Protein AF-X1K757-F1 (afdb_monomer_lite)

Foldseek 3Di:
DEDECVVPVDVVSVVVCCVVPNDDDDDPDDDPPQAAPPDKDWYKYQQADWDWDPLVVVVVVVVVVVVPPDDDDDSDDTDTGGGIDTHDMDGHNAAEDEDEPVRPDPVVCVVCVVRRHHYDYDYPPPPVVD

Organism: NCBI:txid412755

Structure (mmCIF, N/CA/C/O backbone):
data_AF-X1K757-F1
#
_entry.id   AF-X1K757-F1
#
loop_
_atom_site.group_PDB
_atom_site.id
_atom_site.type_symbol
_atom_site.label_atom_id
_atom_site.label_alt_id
_atom_site.label_comp_id
_atom_site.label_asym_id
_atom_site.label_entity_id
_atom_site.label_seq_id
_atom_site.pdbx_PDB_ins_code
_atom_site.Cartn_x
_atom_site.Cartn_y
_atom_site.Cartn_z
_atom_site.occupancy
_atom_site.B_iso_or_equiv
_atom_site.auth_seq_id
_atom_site.auth_comp_id
_atom_site.auth_asym_id
_atom_site.auth_atom_id
_atom_site.pdbx_PDB_model_num
ATOM 1 N N . MET A 1 1 ? 0.340 5.267 -6.549 1.00 90.25 1 MET A N 1
ATOM 2 C CA . MET A 1 1 ? 1.201 5.234 -5.342 1.00 90.25 1 MET A CA 1
ATOM 3 C C . MET A 1 1 ? 2.624 4.888 -5.763 1.00 90.25 1 MET A C 1
ATOM 5 O O . MET A 1 1 ? 2.787 4.034 -6.622 1.00 90.25 1 MET A O 1
ATOM 9 N N . SER A 1 2 ? 3.639 5.555 -5.209 1.00 92.56 2 SER A N 1
ATOM 10 C CA . SER A 1 2 ? 5.038 5.337 -5.611 1.00 92.56 2 SER A CA 1
ATOM 11 C C . SER A 1 2 ? 5.701 4.185 -4.840 1.00 92.56 2 SER A C 1
ATOM 13 O O . SER A 1 2 ? 5.457 3.985 -3.642 1.00 92.56 2 SER A O 1
ATOM 15 N N . VAL A 1 3 ? 6.546 3.422 -5.526 1.00 94.56 3 VAL A N 1
ATOM 16 C CA . VAL A 1 3 ? 7.476 2.436 -4.972 1.00 94.56 3 VAL A CA 1
ATOM 17 C C . VAL A 1 3 ? 8.886 2.983 -5.156 1.00 94.56 3 VAL A C 1
ATOM 19 O O . VAL A 1 3 ? 9.295 3.295 -6.269 1.00 94.56 3 VAL A O 1
ATOM 22 N N . GLY A 1 4 ? 9.587 3.170 -4.037 1.00 92.00 4 GLY A N 1
ATOM 23 C CA . GLY A 1 4 ? 10.873 3.857 -4.015 1.00 92.00 4 GLY A CA 1
ATOM 24 C C . GLY A 1 4 ? 12.026 2.945 -4.417 1.00 92.00 4 GLY A C 1
ATOM 25 O O . GLY A 1 4 ? 12.182 1.861 -3.853 1.00 92.00 4 GLY A O 1
ATOM 26 N N . GLU A 1 5 ? 12.874 3.446 -5.314 1.00 94.12 5 GLU A N 1
ATOM 27 C CA . GLU A 1 5 ? 14.049 2.727 -5.825 1.00 94.12 5 GLU A CA 1
ATOM 28 C C . GLU A 1 5 ? 15.108 2.429 -4.754 1.00 94.12 5 GLU A C 1
ATOM 30 O O . GLU A 1 5 ? 15.884 1.485 -4.879 1.00 94.12 5 GLU A O 1
ATOM 35 N N . LYS A 1 6 ? 15.112 3.215 -3.666 1.00 94.06 6 LYS A N 1
ATOM 36 C CA . LYS A 1 6 ? 16.002 3.021 -2.514 1.00 94.06 6 LYS A CA 1
ATOM 37 C C . LYS A 1 6 ? 15.832 1.634 -1.885 1.00 94.06 6 LYS A C 1
ATOM 39 O O . LYS A 1 6 ? 16.809 1.064 -1.413 1.00 94.06 6 LYS A O 1
ATOM 44 N N . TYR A 1 7 ? 14.600 1.122 -1.862 1.00 93.38 7 TYR A N 1
ATOM 45 C CA . TYR A 1 7 ? 14.263 -0.160 -1.238 1.00 93.38 7 TYR A CA 1
ATOM 46 C C . TYR A 1 7 ? 14.111 -1.280 -2.270 1.00 93.38 7 TYR A C 1
ATOM 48 O O . TYR A 1 7 ? 14.519 -2.406 -2.009 1.00 93.38 7 TYR A O 1
ATOM 56 N N . TYR A 1 8 ? 13.584 -0.968 -3.458 1.00 95.19 8 TYR A N 1
ATOM 57 C CA . TYR A 1 8 ? 13.403 -1.933 -4.542 1.00 95.19 8 TYR A CA 1
ATOM 58 C C . TYR A 1 8 ? 14.154 -1.441 -5.772 1.00 95.19 8 TYR A C 1
ATOM 60 O O . TYR A 1 8 ? 13.732 -0.482 -6.402 1.00 95.19 8 TYR A O 1
ATOM 68 N N . LYS A 1 9 ? 15.268 -2.084 -6.138 1.00 95.00 9 LYS A N 1
ATOM 69 C CA . LYS A 1 9 ? 16.085 -1.643 -7.286 1.00 95.00 9 LYS A CA 1
ATOM 70 C C . LYS A 1 9 ? 15.316 -1.750 -8.603 1.00 95.00 9 LYS A C 1
ATOM 72 O O . LYS A 1 9 ? 15.510 -0.938 -9.513 1.00 95.00 9 LYS A O 1
ATOM 77 N N . THR A 1 10 ? 14.460 -2.763 -8.715 1.00 94.81 10 THR A N 1
ATOM 78 C CA . THR A 1 10 ? 13.608 -3.010 -9.876 1.00 94.81 10 THR A CA 1
ATOM 79 C C . THR A 1 10 ? 12.149 -3.196 -9.454 1.00 94.81 10 THR A C 1
ATOM 81 O O . THR A 1 10 ? 11.880 -3.667 -8.346 1.00 94.81 10 THR A O 1
ATOM 84 N N . PRO A 1 11 ? 11.174 -2.883 -10.330 1.00 95.44 11 PRO A N 1
ATOM 85 C CA . PRO A 1 11 ? 9.769 -3.164 -10.033 1.00 95.44 11 PRO A CA 1
ATOM 86 C C . PRO A 1 11 ? 9.518 -4.665 -9.810 1.00 95.44 11 PRO A C 1
ATOM 88 O O . PRO A 1 11 ? 8.642 -5.029 -9.031 1.00 95.44 11 PRO A O 1
ATOM 91 N N . GLN A 1 12 ? 10.308 -5.543 -10.440 1.00 95.19 12 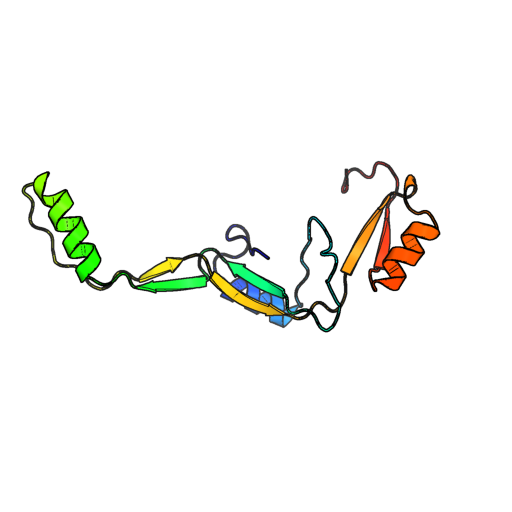GLN A N 1
ATOM 92 C CA . GLN A 1 12 ? 10.216 -6.993 -10.258 1.00 95.19 12 GLN A CA 1
ATOM 93 C C . GLN A 1 12 ? 10.551 -7.432 -8.828 1.00 95.19 12 GLN A C 1
ATOM 95 O O . GLN A 1 12 ? 9.940 -8.385 -8.346 1.00 95.19 12 GLN A O 1
ATOM 100 N N . ASP A 1 13 ? 11.468 -6.745 -8.141 1.00 95.56 13 ASP A N 1
ATOM 101 C CA . ASP A 1 13 ? 11.801 -7.047 -6.742 1.00 95.56 13 ASP A CA 1
ATOM 102 C C . ASP A 1 13 ? 10.577 -6.841 -5.843 1.00 95.56 13 ASP A C 1
ATOM 104 O O . ASP A 1 13 ? 10.236 -7.711 -5.043 1.00 95.56 13 ASP A O 1
ATOM 108 N N . PHE A 1 14 ? 9.849 -5.739 -6.057 1.00 95.88 14 PHE A N 1
ATOM 109 C CA . PHE A 1 14 ? 8.598 -5.468 -5.351 1.00 95.88 14 PHE A CA 1
ATOM 110 C C . PHE A 1 14 ? 7.523 -6.509 -5.677 1.00 95.88 14 PHE A C 1
ATOM 112 O O . PHE A 1 14 ? 6.839 -6.987 -4.779 1.00 95.88 14 PHE A O 1
ATOM 119 N N . VAL A 1 15 ? 7.362 -6.879 -6.954 1.00 95.44 15 VAL A N 1
ATOM 120 C CA . VAL A 1 15 ? 6.344 -7.863 -7.365 1.00 95.44 15 VAL A CA 1
ATOM 121 C C . VAL A 1 15 ? 6.591 -9.225 -6.717 1.00 95.44 15 VAL A C 1
ATOM 123 O O . VAL A 1 15 ? 5.640 -9.846 -6.254 1.00 95.44 15 VAL A O 1
ATOM 126 N N . LYS A 1 16 ? 7.845 -9.687 -6.643 1.00 96.38 16 LYS A N 1
ATOM 127 C CA . LYS A 1 16 ? 8.184 -10.962 -5.989 1.00 96.38 16 LYS A CA 1
ATOM 128 C C . LYS A 1 16 ? 7.772 -10.969 -4.517 1.00 96.38 16 LYS A C 1
ATOM 130 O O . LYS A 1 16 ? 7.138 -11.919 -4.068 1.00 96.38 16 LYS A O 1
ATOM 135 N N . GLU A 1 17 ? 8.092 -9.900 -3.794 1.00 95.75 17 GLU A N 1
ATOM 136 C CA . GLU A 1 17 ? 7.707 -9.739 -2.392 1.00 95.75 17 GLU A CA 1
ATOM 137 C C . GLU A 1 17 ? 6.183 -9.662 -2.228 1.00 95.75 17 GLU A C 1
ATOM 139 O O . GLU A 1 17 ? 5.600 -10.379 -1.417 1.00 95.75 17 GLU A O 1
ATOM 144 N N . ALA A 1 18 ? 5.531 -8.851 -3.062 1.00 95.50 18 ALA A N 1
ATOM 145 C CA . ALA A 1 18 ? 4.087 -8.664 -3.056 1.00 95.50 18 ALA A CA 1
ATOM 146 C C . ALA A 1 18 ? 3.321 -9.963 -3.342 1.00 95.50 18 ALA A C 1
ATOM 148 O O . ALA A 1 18 ? 2.254 -10.178 -2.773 1.00 95.50 18 ALA A O 1
ATOM 149 N N . LEU A 1 19 ? 3.849 -10.835 -4.203 1.00 95.56 19 LEU A N 1
ATOM 150 C CA . LEU A 1 19 ? 3.260 -12.148 -4.468 1.00 95.56 19 LEU A CA 1
ATOM 151 C C . LEU A 1 19 ? 3.439 -13.113 -3.290 1.00 95.56 19 LEU A C 1
ATOM 153 O O . LEU A 1 19 ? 2.552 -13.924 -3.043 1.00 95.56 19 LEU A O 1
ATOM 157 N N . ALA A 1 20 ? 4.557 -13.025 -2.568 1.00 96.81 20 ALA A N 1
ATOM 158 C CA . ALA A 1 20 ? 4.844 -13.901 -1.435 1.00 96.81 20 ALA A CA 1
ATOM 159 C C . ALA A 1 20 ? 4.101 -13.489 -0.152 1.00 96.81 20 ALA A C 1
ATOM 161 O O . ALA A 1 20 ? 3.623 -14.351 0.580 1.00 96.81 20 ALA A O 1
ATOM 162 N N . MET A 1 21 ? 4.009 -12.185 0.128 1.00 95.88 21 MET A N 1
ATOM 163 C CA . MET A 1 21 ? 3.529 -11.657 1.416 1.00 95.88 21 MET A CA 1
ATOM 164 C C . MET A 1 21 ? 2.312 -10.729 1.306 1.00 95.88 21 MET A C 1
ATOM 166 O O . MET A 1 21 ? 1.700 -10.384 2.315 1.00 95.88 21 MET A O 1
ATOM 170 N N . GLY A 1 22 ? 1.935 -10.3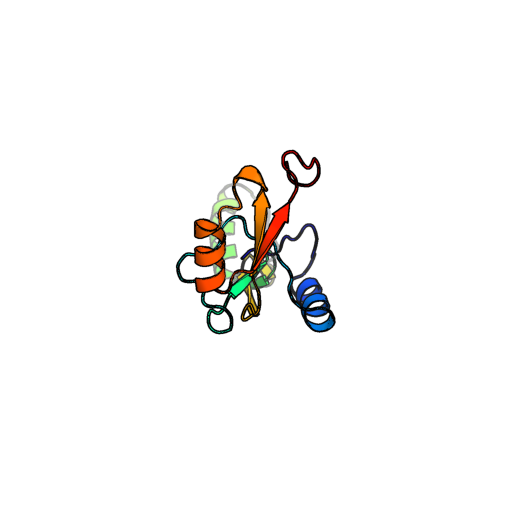18 0.096 1.00 94.25 22 GLY A N 1
ATOM 171 C CA . GLY A 1 22 ? 0.944 -9.268 -0.123 1.00 94.25 22 GLY A CA 1
ATOM 172 C C . GLY A 1 22 ? 1.544 -7.859 -0.087 1.00 94.25 22 GLY A C 1
ATOM 173 O O . GLY A 1 22 ? 2.736 -7.656 0.130 1.00 94.25 22 GLY A O 1
ATOM 174 N N . ILE A 1 23 ? 0.698 -6.858 -0.332 1.00 94.38 23 ILE A N 1
ATOM 175 C CA . ILE A 1 23 ? 1.099 -5.446 -0.381 1.00 94.38 23 ILE A CA 1
ATOM 176 C C . ILE A 1 23 ? 0.652 -4.753 0.904 1.00 94.38 23 ILE A C 1
ATOM 178 O O . ILE A 1 23 ? -0.546 -4.631 1.155 1.00 94.38 23 ILE A O 1
ATOM 182 N N . SER A 1 24 ? 1.614 -4.234 1.668 1.00 92.31 24 SER A N 1
ATOM 183 C CA . SER A 1 24 ? 1.373 -3.353 2.814 1.00 92.31 24 SER A CA 1
ATOM 184 C C . SER A 1 24 ? 2.138 -2.043 2.634 1.00 92.31 24 SER A C 1
ATOM 186 O O . SER A 1 24 ? 3.355 -2.035 2.456 1.00 92.31 24 SER A O 1
ATOM 188 N N . LYS A 1 25 ? 1.417 -0.917 2.605 1.00 91.56 25 LYS A N 1
ATOM 189 C CA . LYS A 1 25 ? 1.969 0.408 2.285 1.00 91.56 25 LYS A CA 1
ATOM 190 C C . LYS A 1 25 ? 1.295 1.494 3.115 1.00 91.56 25 LYS A C 1
ATOM 192 O O . LYS A 1 25 ? 0.071 1.606 3.117 1.00 91.56 25 LYS A O 1
ATOM 197 N N . ARG A 1 26 ? 2.107 2.360 3.728 1.00 91.50 26 ARG A N 1
ATOM 198 C CA . ARG A 1 26 ? 1.636 3.576 4.404 1.00 91.50 26 ARG A CA 1
ATOM 199 C C . ARG A 1 26 ? 1.185 4.619 3.383 1.00 91.50 26 ARG A C 1
ATOM 201 O O . ARG A 1 26 ? 1.868 4.862 2.387 1.00 91.50 26 ARG A O 1
ATOM 208 N N . ILE A 1 27 ? 0.061 5.269 3.670 1.00 90.88 27 ILE A N 1
ATOM 209 C CA . ILE A 1 27 ? -0.448 6.422 2.923 1.00 90.88 27 ILE A CA 1
ATOM 210 C C . ILE A 1 27 ? -0.524 7.648 3.835 1.00 90.88 27 ILE A C 1
ATOM 212 O O . ILE A 1 27 ? -0.875 7.503 5.004 1.00 90.88 27 ILE A O 1
ATOM 216 N N . PRO A 1 28 ? -0.204 8.851 3.328 1.00 87.38 28 PRO A N 1
ATOM 217 C CA . PRO A 1 28 ? -0.258 10.075 4.128 1.00 87.38 28 PRO A CA 1
ATOM 218 C C . PRO A 1 28 ? -1.696 10.506 4.442 1.00 87.38 28 PRO A C 1
ATOM 220 O O . PRO A 1 28 ? -1.957 11.106 5.477 1.00 87.38 28 PRO A O 1
ATOM 223 N N . PHE A 1 29 ? -2.641 10.193 3.558 1.00 90.00 29 PHE A N 1
ATOM 224 C CA . PHE A 1 29 ? -4.061 10.457 3.752 1.00 90.00 29 PHE A CA 1
ATOM 225 C C . PHE A 1 29 ? -4.892 9.376 3.064 1.00 90.00 29 PHE A C 1
ATOM 227 O O . PHE A 1 29 ? -4.447 8.757 2.097 1.00 90.00 29 PHE A O 1
ATOM 234 N N . ILE A 1 30 ? -6.117 9.173 3.549 1.00 91.19 30 ILE A N 1
ATOM 235 C CA . ILE A 1 30 ? -7.067 8.217 2.974 1.00 91.19 30 ILE A CA 1
ATOM 236 C C . ILE A 1 30 ? -7.943 8.961 1.955 1.00 91.19 30 ILE A C 1
ATOM 238 O O . ILE A 1 30 ? -8.691 9.857 2.365 1.00 91.19 30 ILE A O 1
ATOM 242 N N . PRO A 1 31 ? -7.895 8.620 0.653 1.00 90.75 31 PRO A N 1
ATOM 243 C CA . PRO A 1 31 ? -8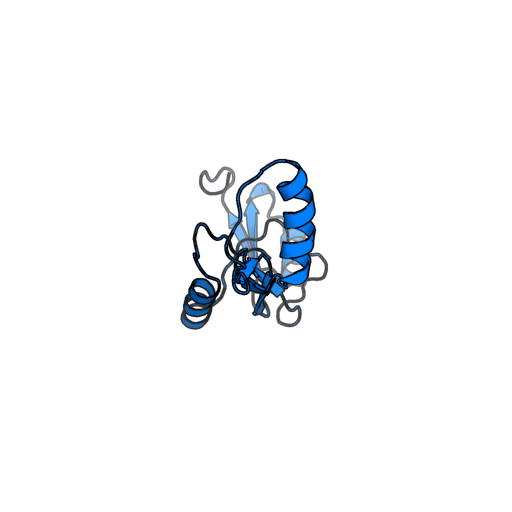.730 9.263 -0.360 1.00 90.75 31 PRO A CA 1
ATOM 244 C C . PRO A 1 31 ? -10.226 9.169 -0.020 1.00 90.75 31 PRO A C 1
ATOM 246 O O . PRO A 1 31 ? -10.691 8.153 0.498 1.00 90.75 31 PRO A O 1
ATOM 249 N N . LYS A 1 32 ? -10.996 10.228 -0.309 1.00 88.12 32 LYS A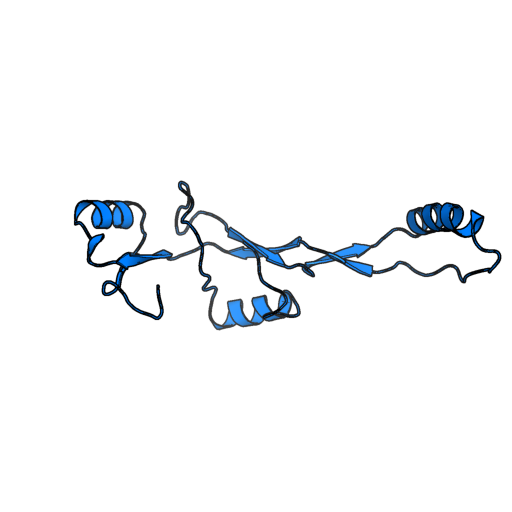 N 1
ATOM 250 C CA . LYS A 1 32 ? -12.426 10.304 0.057 1.00 88.12 32 LYS A CA 1
ATOM 251 C C . LYS A 1 32 ? -13.278 9.217 -0.617 1.00 88.12 32 LYS A C 1
ATOM 253 O O . LYS A 1 32 ? -14.167 8.690 0.033 1.00 88.12 32 LYS A O 1
ATOM 258 N N . GLY A 1 33 ? -12.972 8.868 -1.869 1.00 88.38 33 GLY A N 1
ATOM 259 C CA . GLY A 1 33 ? -13.681 7.847 -2.657 1.00 88.38 33 GLY A CA 1
ATOM 260 C C . GLY A 1 33 ? -12.997 6.478 -2.695 1.00 88.38 33 GLY A C 1
ATOM 261 O O . GLY A 1 33 ? -13.187 5.737 -3.653 1.00 88.38 33 GLY A O 1
ATOM 262 N N . LEU A 1 34 ? -12.133 6.166 -1.723 1.00 91.12 34 LEU A N 1
ATOM 263 C CA . LEU A 1 34 ? -11.530 4.838 -1.635 1.00 91.12 34 LEU A CA 1
ATOM 264 C C . LEU A 1 34 ? -12.575 3.831 -1.138 1.00 91.12 34 LEU A C 1
ATOM 266 O O . LEU A 1 34 ? -12.981 3.893 0.020 1.00 91.12 34 LEU A O 1
ATOM 270 N N . GLU A 1 35 ? -12.951 2.885 -1.994 1.00 92.19 35 GLU A N 1
ATOM 271 C CA . GLU A 1 35 ? -13.810 1.750 -1.663 1.00 92.19 35 GLU A CA 1
ATOM 272 C C . GLU A 1 35 ? -12.967 0.472 -1.581 1.00 92.19 35 GLU A C 1
ATOM 274 O O . GLU A 1 35 ? -12.416 -0.008 -2.579 1.00 92.19 35 GLU A O 1
ATOM 279 N N . LEU A 1 36 ? -12.859 -0.098 -0.379 1.00 93.00 36 LEU A N 1
ATOM 280 C CA . LEU A 1 36 ? -12.139 -1.356 -0.169 1.00 93.00 36 LEU A CA 1
ATOM 281 C C . LEU A 1 36 ? -12.790 -2.492 -0.964 1.00 93.00 36 LEU A C 1
ATOM 283 O O . LEU A 1 36 ? -14.010 -2.577 -1.078 1.00 93.00 36 LEU A O 1
ATOM 287 N N . GLY A 1 37 ? -11.963 -3.360 -1.545 1.00 93.44 37 GLY A N 1
ATOM 288 C CA . GLY A 1 37 ? -12.432 -4.461 -2.389 1.00 93.44 37 GLY A CA 1
ATOM 289 C C . GLY A 1 37 ? -12.912 -4.052 -3.789 1.00 93.44 37 GLY A C 1
ATOM 290 O O . GLY A 1 37 ? -13.226 -4.937 -4.581 1.00 93.44 37 GLY A O 1
ATOM 291 N N . ARG A 1 38 ? -12.936 -2.753 -4.124 1.00 94.12 38 ARG A N 1
ATOM 292 C CA . ARG A 1 38 ? -13.405 -2.252 -5.430 1.00 94.12 38 ARG A CA 1
ATOM 293 C C . ARG A 1 38 ? -12.417 -1.321 -6.118 1.00 94.12 38 ARG A C 1
ATOM 295 O O . ARG A 1 38 ? -12.151 -1.479 -7.305 1.00 94.12 38 ARG A O 1
ATOM 302 N N . THR A 1 39 ? -11.869 -0.348 -5.396 1.00 94.50 39 THR A N 1
ATOM 303 C CA . THR A 1 39 ? -10.964 0.642 -5.984 1.00 94.50 39 THR A CA 1
ATOM 304 C C . THR A 1 39 ? -9.642 -0.003 -6.391 1.00 94.50 39 THR A C 1
ATOM 306 O O . THR A 1 39 ? -8.958 -0.607 -5.570 1.00 94.50 39 THR A O 1
ATOM 309 N N . ILE A 1 40 ? -9.243 0.174 -7.649 1.00 96.12 40 ILE A N 1
ATOM 310 C CA . ILE A 1 40 ? -7.938 -0.273 -8.144 1.00 96.12 40 ILE A CA 1
ATOM 311 C C . ILE A 1 40 ? -6.883 0.779 -7.792 1.00 96.12 40 ILE A C 1
ATOM 313 O O . ILE A 1 40 ? -7.021 1.958 -8.118 1.00 96.12 40 ILE A O 1
ATOM 317 N N . VAL A 1 41 ? -5.804 0.347 -7.144 1.00 95.12 41 VAL A N 1
ATOM 318 C CA . VAL A 1 41 ? -4.648 1.180 -6.813 1.00 95.12 41 VAL A CA 1
ATOM 319 C C . VAL A 1 41 ? -3.486 0.815 -7.725 1.00 95.12 41 VAL A C 1
ATOM 321 O O . VAL A 1 41 ? -3.000 -0.314 -7.712 1.00 95.12 41 VAL A O 1
ATOM 324 N N . TYR A 1 42 ? -3.001 1.801 -8.477 1.00 96.06 42 TYR A N 1
ATOM 325 C CA . TYR A 1 42 ? -1.832 1.659 -9.343 1.00 96.06 42 TYR A CA 1
ATOM 326 C C . TYR A 1 42 ? -0.531 1.969 -8.598 1.00 96.06 42 TYR A C 1
ATOM 328 O O . TYR A 1 42 ? -0.419 2.981 -7.889 1.00 96.06 42 TYR A O 1
ATOM 336 N N . LEU A 1 43 ? 0.469 1.114 -8.796 1.00 95.69 43 LEU A N 1
ATOM 337 C CA . LEU A 1 43 ? 1.828 1.260 -8.290 1.00 95.69 43 LEU A CA 1
ATOM 338 C C . LEU A 1 43 ? 2.767 1.714 -9.405 1.00 95.69 43 LEU A C 1
ATOM 340 O O . LEU A 1 43 ? 2.779 1.139 -10.494 1.00 95.69 43 LEU A O 1
ATOM 344 N N . ALA A 1 44 ? 3.567 2.734 -9.104 1.00 96.75 44 ALA A N 1
ATOM 345 C CA . ALA A 1 44 ? 4.551 3.297 -10.016 1.00 96.75 44 ALA A CA 1
ATOM 346 C C . ALA A 1 44 ? 5.976 3.132 -9.480 1.00 96.75 44 ALA A C 1
ATOM 348 O O . ALA A 1 44 ? 6.181 3.166 -8.267 1.00 96.75 44 ALA A O 1
ATOM 349 N N . HIS A 1 45 ? 6.948 2.975 -10.376 1.00 96.94 45 HIS A N 1
ATOM 350 C CA . HIS A 1 45 ? 8.371 2.857 -10.047 1.00 96.94 45 HIS A CA 1
ATOM 351 C C . HIS A 1 45 ? 9.218 3.673 -11.044 1.00 96.94 45 HIS A C 1
ATOM 353 O O . HIS A 1 45 ? 8.891 3.650 -12.234 1.00 96.94 45 HIS A O 1
ATOM 359 N N . PRO A 1 46 ? 10.307 4.358 -10.622 1.00 95.38 46 PRO A N 1
ATOM 360 C CA . PRO A 1 46 ? 11.158 5.173 -11.509 1.00 95.38 46 PRO A CA 1
ATOM 361 C C . PRO A 1 46 ? 11.782 4.415 -12.686 1.00 95.38 46 PRO A C 1
ATOM 363 O O . PRO A 1 46 ? 12.173 5.019 -13.675 1.00 95.38 46 PRO A O 1
ATOM 366 N N . ARG A 1 47 ? 11.868 3.086 -12.581 1.00 94.38 47 ARG A N 1
ATOM 367 C CA . ARG A 1 47 ? 12.456 2.189 -13.590 1.00 94.38 47 ARG A CA 1
ATOM 368 C C . ARG A 1 47 ? 11.449 1.173 -14.143 1.00 94.38 47 ARG A C 1
ATOM 370 O O . ARG A 1 47 ? 11.805 0.013 -14.341 1.00 94.38 47 ARG A O 1
ATOM 377 N N . ALA A 1 48 ? 10.182 1.567 -14.270 1.00 93.38 48 ALA A N 1
ATOM 378 C CA . ALA A 1 48 ? 9.097 0.673 -14.678 1.00 93.38 48 ALA A CA 1
ATOM 379 C C . ALA A 1 48 ? 9.004 0.470 -16.192 1.00 93.38 48 ALA A C 1
ATOM 381 O O . ALA A 1 48 ? 8.809 -0.658 -16.636 1.00 93.38 48 ALA A O 1
ATOM 382 N N . CYS A 1 49 ? 9.132 1.543 -16.969 1.00 90.62 49 CYS A N 1
ATOM 383 C CA . CYS A 1 49 ? 8.909 1.509 -18.410 1.00 90.62 49 CYS A CA 1
ATOM 384 C C . CYS A 1 49 ? 10.231 1.589 -19.159 1.00 90.62 49 CYS A C 1
ATOM 386 O O . CYS A 1 49 ? 11.053 2.449 -18.859 1.00 90.62 49 CYS A O 1
ATOM 388 N N . GLU A 1 50 ? 10.414 0.726 -20.153 1.00 89.19 50 GLU A N 1
ATOM 389 C CA . GLU A 1 50 ? 11.512 0.844 -21.108 1.00 89.19 50 GLU A CA 1
ATOM 390 C C . GLU A 1 50 ? 11.099 1.820 -22.205 1.00 89.19 50 GLU A C 1
ATOM 392 O O . GLU A 1 50 ? 10.128 1.600 -22.929 1.00 89.19 50 GLU A O 1
ATOM 397 N N . VAL A 1 51 ? 11.818 2.930 -22.287 1.00 85.44 51 VAL A N 1
ATOM 398 C CA . VAL A 1 51 ? 11.621 3.965 -23.289 1.00 85.44 51 VAL A CA 1
ATOM 399 C C . VAL A 1 51 ? 12.785 3.863 -24.258 1.00 85.44 51 VAL A C 1
ATOM 401 O O . VAL A 1 51 ? 13.942 4.043 -23.879 1.00 85.44 51 VAL A O 1
ATOM 404 N N . LYS A 1 52 ? 12.459 3.523 -25.505 1.00 81.88 52 LYS A N 1
ATOM 405 C CA . LYS A 1 52 ? 13.405 3.561 -26.617 1.00 81.88 52 LYS A CA 1
ATOM 406 C C . LYS A 1 52 ? 13.411 4.974 -27.165 1.00 81.88 52 LYS A C 1
ATOM 408 O O . LYS A 1 52 ? 12.362 5.470 -27.577 1.00 81.88 52 LYS A O 1
ATOM 413 N N . GLU A 1 53 ? 14.566 5.615 -27.166 1.00 67.25 53 GLU A N 1
ATOM 414 C CA . GLU A 1 53 ? 14.714 6.879 -27.875 1.00 67.25 53 GLU A CA 1
ATOM 415 C C . GLU A 1 53 ? 15.050 6.579 -29.337 1.00 67.25 53 GLU A C 1
ATOM 417 O O . GLU A 1 53 ? 16.061 5.927 -29.598 1.00 67.25 53 GLU A O 1
ATOM 422 N N . PRO A 1 54 ? 14.196 6.986 -30.296 1.00 65.00 54 PRO A N 1
ATOM 423 C CA . PRO A 1 54 ? 14.447 6.694 -31.696 1.00 65.00 54 PRO A CA 1
ATOM 424 C C . PRO A 1 54 ? 15.707 7.430 -32.155 1.00 65.00 54 PRO A C 1
ATOM 426 O O . PRO A 1 54 ? 15.854 8.632 -31.917 1.00 65.00 54 PRO A O 1
ATOM 429 N N . ALA A 1 55 ? 16.579 6.719 -32.871 1.00 61.81 55 ALA A N 1
ATOM 430 C CA . ALA A 1 55 ? 17.863 7.229 -33.357 1.00 61.81 55 ALA A CA 1
ATOM 431 C C . ALA A 1 55 ? 17.759 8.568 -34.122 1.00 61.81 55 ALA A C 1
ATOM 433 O O . ALA A 1 55 ? 18.685 9.372 -34.091 1.00 61.81 55 ALA A O 1
ATOM 434 N N . VAL A 1 56 ? 16.615 8.858 -34.753 1.00 62.06 56 VAL A N 1
ATOM 435 C CA . VAL A 1 56 ? 16.366 10.112 -35.491 1.00 62.06 56 VAL A CA 1
ATOM 436 C C . VAL A 1 56 ? 16.328 11.341 -34.569 1.00 62.06 56 VAL A C 1
ATOM 438 O O . VAL A 1 56 ? 16.843 12.397 -34.929 1.00 62.06 56 VAL A O 1
ATOM 441 N N . LEU A 1 57 ? 15.758 11.219 -33.363 1.00 60.31 57 LEU A N 1
ATOM 442 C CA . LEU A 1 57 ? 15.753 12.313 -32.380 1.00 60.31 57 LEU A CA 1
ATOM 443 C C . LEU A 1 57 ? 17.156 12.547 -31.813 1.00 60.31 57 LEU A C 1
ATOM 445 O O . LEU A 1 57 ? 17.559 13.694 -31.632 1.00 60.31 57 LEU A O 1
ATOM 449 N N . GLN A 1 58 ? 17.917 11.471 -31.603 1.00 58.19 58 GLN A N 1
ATOM 450 C CA . GLN A 1 58 ? 19.310 11.559 -31.168 1.00 58.19 58 GLN A CA 1
ATOM 451 C C . GLN A 1 58 ? 20.189 12.221 -32.233 1.00 58.19 58 GLN A C 1
ATOM 453 O O . GLN A 1 58 ? 20.997 13.077 -31.895 1.00 58.19 58 GLN A O 1
ATOM 458 N N . GLN A 1 59 ? 19.986 11.895 -33.516 1.00 60.19 59 GLN A N 1
ATOM 459 C CA . GLN A 1 59 ? 20.662 12.554 -34.638 1.00 60.19 59 GLN A CA 1
ATOM 460 C C . GLN A 1 59 ? 20.331 14.047 -34.700 1.00 60.19 59 GLN A C 1
ATOM 462 O O . GLN A 1 59 ? 21.235 14.865 -34.816 1.00 60.19 59 GLN A O 1
ATOM 467 N N . ALA A 1 60 ? 19.054 14.422 -34.572 1.00 61.06 60 ALA A N 1
ATOM 468 C CA . ALA A 1 60 ? 18.651 15.827 -34.583 1.00 61.06 60 ALA A CA 1
ATOM 469 C C . ALA A 1 60 ? 19.273 16.622 -33.420 1.00 61.06 60 ALA A C 1
ATOM 471 O O . ALA A 1 60 ? 19.732 17.740 -33.631 1.00 61.06 60 ALA A O 1
ATOM 472 N N . MET A 1 61 ? 19.337 16.047 -32.214 1.00 59.97 61 MET A N 1
ATOM 473 C CA . MET A 1 61 ? 20.002 16.673 -31.063 1.00 59.97 61 MET A CA 1
ATOM 474 C C . MET A 1 61 ? 21.527 16.734 -31.231 1.00 59.97 61 MET A C 1
ATOM 476 O O . MET A 1 61 ? 22.129 17.760 -30.923 1.00 59.97 61 MET A O 1
ATOM 480 N N . ALA A 1 62 ? 22.141 15.682 -31.780 1.00 59.34 62 ALA A N 1
ATOM 481 C CA . ALA A 1 62 ? 23.575 15.630 -32.050 1.00 59.34 62 ALA A CA 1
ATOM 482 C C . ALA A 1 62 ? 24.009 16.666 -33.097 1.00 59.34 62 ALA A C 1
ATOM 484 O O . ALA A 1 62 ? 25.022 17.317 -32.893 1.00 59.34 62 ALA A O 1
ATOM 485 N N . ILE A 1 63 ? 23.226 16.899 -34.158 1.00 62.03 63 ILE A N 1
ATOM 486 C CA . ILE A 1 63 ? 23.519 17.934 -35.170 1.00 62.03 63 ILE A CA 1
ATOM 487 C C . ILE A 1 63 ? 23.556 19.338 -34.538 1.00 62.03 63 ILE A C 1
ATOM 489 O O . ILE A 1 63 ? 24.373 20.176 -34.920 1.00 62.03 63 ILE A O 1
ATOM 493 N N . VAL A 1 64 ? 22.689 19.606 -33.554 1.00 59.56 64 VAL A N 1
ATOM 494 C CA . VAL A 1 64 ? 22.672 20.890 -32.830 1.00 59.56 64 VAL A CA 1
ATOM 495 C C . VAL A 1 64 ? 23.906 21.040 -31.926 1.00 59.56 64 VAL A C 1
ATOM 497 O O . VAL A 1 64 ? 24.437 22.143 -31.805 1.00 59.56 64 VAL A O 1
ATOM 500 N N . GLU A 1 65 ? 24.398 19.950 -31.328 1.00 55.06 65 GLU A N 1
ATOM 501 C CA . GLU A 1 65 ? 25.623 19.934 -30.505 1.00 55.06 65 GLU A CA 1
ATOM 502 C C . GLU A 1 65 ? 26.926 19.916 -31.336 1.00 55.06 65 GLU A C 1
ATOM 504 O O . GLU A 1 65 ? 27.922 20.526 -30.941 1.00 55.06 65 GLU A O 1
ATOM 509 N N . GLU A 1 66 ? 26.940 19.271 -32.507 1.00 52.69 66 GLU A N 1
ATOM 510 C CA . GLU A 1 66 ? 28.087 19.191 -33.431 1.00 52.69 66 GLU A CA 1
ATOM 511 C C . GLU A 1 66 ? 28.493 20.558 -33.987 1.00 52.69 66 GLU A C 1
ATOM 513 O O . GLU A 1 66 ? 29.678 20.793 -34.225 1.00 52.69 66 GLU A O 1
ATOM 518 N N . ALA A 1 67 ? 27.559 21.512 -34.080 1.00 54.03 67 ALA A N 1
ATOM 519 C CA . ALA A 1 67 ? 27.883 22.908 -34.379 1.00 54.03 67 ALA A CA 1
ATOM 520 C C . ALA A 1 67 ? 28.895 23.523 -33.382 1.00 54.03 67 ALA A C 1
ATOM 522 O O . ALA A 1 67 ? 29.448 24.589 -33.653 1.00 54.03 67 ALA A O 1
ATOM 523 N N . GLN A 1 68 ? 29.159 22.865 -32.243 1.00 52.56 68 GLN A N 1
ATOM 524 C CA . GLN A 1 68 ? 30.124 23.290 -31.228 1.00 52.56 68 GLN A CA 1
ATOM 525 C C . GLN A 1 68 ? 31.394 22.418 -31.143 1.00 52.56 68 GLN A C 1
ATOM 527 O O . GLN A 1 68 ? 32.348 22.847 -30.493 1.00 52.56 68 GLN A O 1
ATOM 532 N N . THR A 1 69 ? 31.483 21.236 -31.782 1.00 54.38 69 THR A N 1
ATOM 533 C CA . THR A 1 69 ? 32.682 20.366 -31.677 1.00 54.38 69 THR A CA 1
ATOM 534 C C . THR A 1 69 ? 33.010 19.560 -32.950 1.00 54.38 69 THR A C 1
ATOM 536 O O . THR A 1 69 ? 32.189 18.823 -33.472 1.00 54.38 69 THR A O 1
ATOM 539 N N . ASN A 1 70 ? 34.268 19.642 -33.416 1.00 53.69 70 ASN A N 1
ATOM 540 C CA . ASN A 1 70 ? 34.796 19.026 -34.655 1.00 53.69 70 ASN A CA 1
ATOM 541 C C . ASN A 1 70 ? 35.278 17.559 -34.486 1.00 53.69 70 ASN A C 1
ATOM 543 O O . ASN A 1 70 ? 36.351 17.194 -34.972 1.00 53.69 70 ASN A O 1
ATOM 547 N N . GLN A 1 71 ? 34.543 16.700 -33.770 1.00 49.25 71 GLN A N 1
ATOM 548 C CA . GLN A 1 71 ? 34.922 15.283 -33.612 1.00 49.25 71 GLN A CA 1
ATOM 549 C C . GLN A 1 71 ? 33.850 14.332 -34.164 1.00 49.25 71 GLN A C 1
ATOM 551 O O . GLN A 1 71 ? 32.719 14.376 -33.686 1.00 49.25 71 GLN A O 1
ATOM 556 N N . PRO A 1 72 ? 34.190 13.426 -35.104 1.00 51.06 72 PRO A N 1
ATOM 557 C CA . PRO A 1 72 ? 33.241 12.435 -35.601 1.00 51.06 72 PRO A CA 1
ATOM 558 C C . PRO A 1 72 ? 32.929 11.388 -34.522 1.00 51.06 72 PRO A C 1
ATOM 560 O O . PRO A 1 72 ? 33.846 10.820 -33.920 1.00 51.06 72 PRO A O 1
ATOM 563 N N . ARG A 1 73 ? 31.640 11.102 -34.291 1.00 55.97 73 ARG A N 1
ATOM 564 C CA . ARG A 1 73 ? 31.179 10.024 -33.397 1.00 55.97 73 ARG A CA 1
ATOM 565 C C . ARG A 1 73 ? 30.527 8.879 -34.174 1.00 55.97 73 ARG A C 1
ATOM 567 O O . ARG A 1 73 ? 29.936 9.070 -35.232 1.00 55.97 73 ARG A O 1
ATOM 574 N N . LEU A 1 74 ? 30.657 7.672 -33.622 1.00 55.69 74 LEU A N 1
ATOM 575 C CA . LEU A 1 74 ? 30.033 6.448 -34.126 1.00 55.69 74 LEU A CA 1
ATOM 576 C C . LEU A 1 74 ? 28.501 6.572 -33.999 1.00 55.69 74 LEU A C 1
ATOM 578 O O . LEU A 1 74 ? 28.011 6.916 -32.925 1.00 55.69 74 LEU A O 1
ATOM 582 N N . LEU A 1 75 ? 27.749 6.303 -35.072 1.00 57.41 75 LEU A N 1
ATOM 583 C CA . LEU A 1 75 ? 26.280 6.258 -35.039 1.00 57.41 75 LEU A CA 1
ATOM 584 C C . LEU A 1 75 ? 25.833 5.114 -34.119 1.00 57.41 75 LEU A C 1
ATOM 586 O O . LEU A 1 75 ? 26.007 3.941 -34.453 1.00 57.41 75 LEU A O 1
ATOM 590 N N . GLU A 1 76 ? 25.313 5.459 -32.941 1.00 60.22 76 GLU A N 1
ATOM 591 C CA . GLU A 1 76 ? 24.946 4.476 -31.924 1.00 60.22 76 GLU A CA 1
ATOM 592 C C . GLU A 1 76 ? 23.577 3.830 -32.177 1.00 60.22 76 GLU A C 1
ATOM 594 O O . GLU A 1 76 ? 22.685 4.385 -32.819 1.00 60.22 76 GLU A O 1
ATOM 599 N 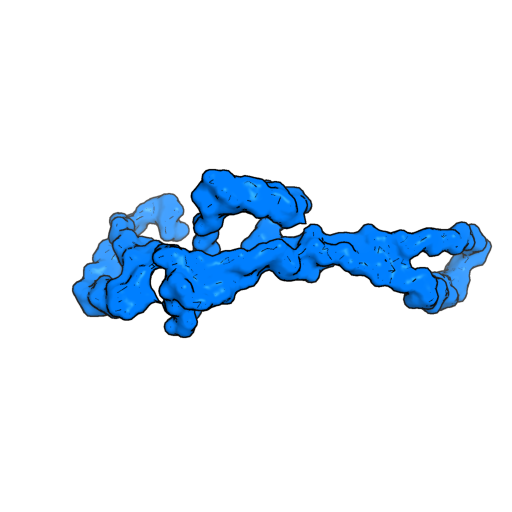N . THR A 1 77 ? 23.458 2.608 -31.661 1.00 58.50 77 THR A N 1
ATOM 600 C CA . THR A 1 77 ? 22.246 1.782 -31.623 1.00 58.50 77 THR A CA 1
ATOM 601 C C . THR A 1 77 ? 21.192 2.370 -30.675 1.00 58.50 77 THR A C 1
ATOM 603 O O . THR A 1 77 ? 21.516 3.202 -29.828 1.00 58.50 77 THR A O 1
ATOM 606 N N . ASP A 1 78 ? 19.930 1.936 -30.805 1.00 63.84 78 ASP A N 1
ATOM 607 C CA . ASP A 1 78 ? 18.818 2.377 -29.947 1.00 63.84 78 ASP A CA 1
ATOM 608 C C . ASP A 1 78 ? 19.203 2.340 -28.455 1.00 63.84 78 ASP A C 1
ATOM 610 O O . ASP A 1 78 ? 19.442 1.271 -27.882 1.00 63.84 78 ASP A O 1
ATOM 614 N N . LYS A 1 79 ? 19.214 3.505 -27.795 1.00 70.75 79 LYS A N 1
ATOM 615 C CA . LYS A 1 79 ? 19.400 3.574 -26.339 1.00 70.75 79 LYS A CA 1
ATOM 616 C C . LYS A 1 79 ? 18.094 3.202 -25.649 1.00 70.75 79 LYS A C 1
ATOM 618 O O . LYS A 1 79 ? 17.057 3.831 -25.864 1.00 70.75 79 LYS A O 1
ATOM 623 N N . VAL A 1 80 ? 18.153 2.162 -24.819 1.00 80.56 80 VAL A N 1
ATOM 624 C CA . VAL A 1 80 ? 17.033 1.732 -23.975 1.00 80.56 80 VAL A CA 1
ATOM 625 C C . VAL A 1 80 ? 17.224 2.317 -22.584 1.00 80.56 80 VAL A C 1
ATOM 627 O O . VAL A 1 80 ? 18.098 1.886 -21.832 1.00 80.56 80 VAL A O 1
ATOM 630 N N . GLU A 1 81 ? 16.379 3.276 -22.221 1.00 87.25 81 GLU A N 1
ATOM 631 C CA . GLU A 1 81 ? 16.355 3.850 -20.879 1.00 87.25 81 GLU A CA 1
ATOM 632 C C . GLU A 1 81 ? 15.140 3.363 -20.094 1.00 87.25 81 GLU A C 1
ATOM 634 O O . GLU A 1 81 ? 14.070 3.126 -20.651 1.00 87.25 81 GLU A O 1
ATOM 639 N N . LYS A 1 82 ? 15.279 3.240 -18.770 1.00 90.69 82 LYS A N 1
ATOM 640 C CA . LYS A 1 82 ? 14.141 2.954 -17.889 1.00 90.69 82 LYS A CA 1
ATOM 641 C C . LYS A 1 82 ? 13.625 4.250 -17.280 1.00 90.69 82 LYS A C 1
ATOM 643 O O . LYS A 1 82 ? 14.392 4.957 -16.636 1.00 90.69 82 LYS A O 1
ATOM 648 N N . LYS A 1 83 ? 12.333 4.527 -17.451 1.00 91.81 83 LYS A N 1
ATOM 649 C CA . LYS A 1 83 ? 11.661 5.733 -16.952 1.00 91.81 83 LYS A CA 1
ATOM 650 C C . LYS A 1 83 ? 10.500 5.383 -16.014 1.00 91.81 83 LYS A C 1
ATOM 652 O O . LYS A 1 83 ? 10.075 4.223 -15.900 1.00 91.81 83 LYS A O 1
ATOM 657 N N . LEU A 1 84 ? 10.019 6.408 -15.306 1.00 95.38 84 LEU A N 1
ATOM 658 C CA . LEU A 1 84 ? 8.897 6.311 -14.378 1.00 95.38 84 LEU A CA 1
ATOM 659 C C . LEU A 1 84 ? 7.666 5.765 -15.100 1.00 95.38 84 LEU A C 1
ATOM 661 O O . LEU A 1 84 ? 7.297 6.247 -16.166 1.00 95.38 84 LEU A O 1
ATOM 665 N N . GLY A 1 85 ? 6.999 4.802 -14.480 1.00 95.69 85 GLY A N 1
ATOM 666 C CA . GLY A 1 85 ? 5.772 4.250 -15.031 1.00 95.69 85 GLY A CA 1
ATOM 667 C C . GLY A 1 85 ? 5.035 3.350 -14.058 1.00 95.69 85 GLY A C 1
ATOM 668 O O . GLY A 1 85 ? 5.538 3.032 -12.976 1.00 95.69 85 GLY A O 1
ATOM 669 N N . ILE A 1 86 ? 3.825 2.962 -14.449 1.00 96.38 86 ILE A N 1
ATOM 670 C CA . ILE A 1 86 ? 2.982 2.024 -13.707 1.00 96.38 86 ILE A CA 1
ATOM 671 C C . ILE A 1 86 ? 3.431 0.604 -14.048 1.00 96.38 86 ILE A C 1
ATOM 673 O O . ILE A 1 86 ? 3.573 0.272 -15.220 1.00 96.38 86 ILE A O 1
ATOM 677 N N . PHE A 1 87 ? 3.637 -0.233 -13.033 1.00 95.38 87 PHE A N 1
ATOM 678 C CA . PHE A 1 87 ? 4.107 -1.614 -13.225 1.00 95.38 87 PHE A CA 1
ATOM 679 C C . PHE A 1 87 ? 3.206 -2.669 -12.576 1.00 95.38 87 PHE A C 1
ATOM 681 O O . PHE A 1 87 ? 3.320 -3.851 -12.883 1.00 95.38 87 PHE A O 1
ATOM 688 N N . CYS A 1 88 ? 2.339 -2.269 -11.647 1.00 94.44 88 CYS A N 1
ATOM 689 C CA . CYS A 1 88 ? 1.470 -3.178 -10.911 1.00 94.44 88 CYS A CA 1
ATOM 690 C C . CYS A 1 88 ? 0.188 -2.449 -10.496 1.00 94.44 88 CYS A C 1
ATOM 692 O O . CYS A 1 88 ? 0.183 -1.229 -10.313 1.00 94.44 88 CYS A O 1
ATOM 694 N N . ALA A 1 89 ? -0.896 -3.201 -10.342 1.00 95.31 89 ALA A N 1
ATOM 695 C CA . ALA A 1 89 ? -2.152 -2.725 -9.792 1.00 95.31 89 ALA A CA 1
ATOM 696 C C . ALA A 1 89 ? -2.681 -3.741 -8.777 1.00 95.31 89 ALA A C 1
ATOM 698 O O . ALA A 1 89 ? -2.493 -4.945 -8.948 1.00 95.31 89 ALA A O 1
ATOM 699 N N . PHE A 1 90 ? -3.343 -3.263 -7.727 1.00 95.19 90 PHE A N 1
ATOM 700 C CA . PHE A 1 90 ? -3.974 -4.129 -6.734 1.00 95.19 90 PHE A CA 1
ATOM 701 C C . PHE A 1 90 ? -5.255 -3.508 -6.184 1.00 95.19 90 PHE A C 1
ATOM 703 O O . PHE A 1 90 ? -5.467 -2.301 -6.280 1.00 95.19 90 PHE A O 1
ATOM 710 N N . ILE A 1 91 ? -6.101 -4.344 -5.587 1.00 95.50 91 ILE A N 1
ATOM 711 C CA . ILE A 1 91 ? -7.315 -3.914 -4.895 1.00 95.50 91 ILE A CA 1
ATOM 712 C C . ILE A 1 91 ? -7.046 -4.008 -3.385 1.00 95.50 91 ILE A C 1
ATOM 714 O O . ILE A 1 91 ? -6.784 -5.111 -2.889 1.00 95.50 91 ILE A O 1
ATOM 718 N N . PRO A 1 92 ? -7.072 -2.890 -2.637 1.00 94.81 92 PRO A N 1
ATOM 719 C CA . PRO A 1 92 ? -6.828 -2.907 -1.207 1.00 94.81 92 PRO A CA 1
ATOM 720 C C . PRO A 1 92 ? -7.996 -3.589 -0.496 1.00 94.81 92 PRO A C 1
ATOM 722 O O . PRO A 1 92 ? -9.164 -3.277 -0.733 1.00 94.81 92 PRO A O 1
ATOM 725 N N . LYS A 1 93 ? -7.665 -4.523 0.396 1.00 94.75 93 LYS A N 1
ATOM 726 C CA . LYS A 1 93 ? -8.650 -5.263 1.198 1.00 94.75 93 LYS A CA 1
ATOM 727 C C . LYS A 1 93 ? -8.894 -4.637 2.567 1.00 94.75 93 LYS A C 1
ATOM 729 O O . LYS A 1 93 ? -9.943 -4.861 3.154 1.00 94.75 93 LYS A O 1
ATOM 734 N N . ARG A 1 94 ? -7.927 -3.874 3.080 1.00 94.75 94 ARG A N 1
ATOM 735 C CA . ARG A 1 94 ? -7.965 -3.291 4.420 1.00 94.75 94 ARG A CA 1
ATOM 736 C C . ARG A 1 94 ? -7.189 -1.983 4.454 1.00 94.75 94 ARG A C 1
ATOM 738 O O . ARG A 1 94 ? -6.173 -1.857 3.773 1.00 94.75 94 ARG A O 1
ATOM 745 N N . VAL A 1 95 ? -7.668 -1.036 5.254 1.00 95.25 95 VAL A N 1
ATOM 746 C CA . VAL A 1 95 ? -6.948 0.187 5.616 1.00 95.25 95 VAL A CA 1
ATOM 747 C C . VAL A 1 95 ? -7.045 0.354 7.122 1.00 95.25 95 VAL A C 1
ATOM 749 O O . VAL A 1 95 ? -8.135 0.292 7.686 1.00 95.25 95 VAL A O 1
ATOM 752 N N . GLU A 1 96 ? -5.899 0.573 7.751 1.00 95.19 96 GLU A N 1
ATOM 753 C CA . GLU A 1 96 ? -5.789 0.900 9.167 1.00 95.19 96 GLU A CA 1
ATOM 754 C C . GLU A 1 96 ? -5.414 2.371 9.317 1.00 95.19 96 GLU A C 1
ATOM 756 O O . GLU A 1 96 ? -4.595 2.895 8.554 1.00 95.19 96 GLU A O 1
ATOM 761 N N . LYS A 1 97 ? -6.020 3.047 10.293 1.00 93.94 97 LYS A N 1
ATOM 762 C CA . LYS A 1 97 ? -5.692 4.430 10.629 1.00 93.94 97 LYS A CA 1
ATOM 763 C C . LYS A 1 97 ? -5.278 4.507 12.090 1.00 93.94 97 LYS A C 1
ATOM 765 O O . LYS A 1 97 ? -6.097 4.244 12.963 1.00 93.94 97 LYS A O 1
ATOM 770 N N . LEU A 1 98 ? -4.035 4.918 12.327 1.00 93.06 98 LEU A N 1
ATOM 771 C CA . LEU A 1 98 ? -3.560 5.272 13.662 1.00 93.06 98 LEU A CA 1
ATOM 772 C C . LEU A 1 98 ? -4.297 6.529 14.151 1.00 93.06 98 LEU A C 1
ATOM 774 O O . LEU A 1 98 ? -4.427 7.502 13.399 1.00 93.06 98 LEU A O 1
ATOM 778 N N . ILE A 1 99 ? -4.798 6.496 15.383 1.00 93.38 99 ILE A N 1
ATOM 779 C CA . ILE A 1 99 ? -5.521 7.594 16.032 1.00 93.38 99 ILE A CA 1
ATOM 780 C C . ILE A 1 99 ? -4.997 7.733 17.452 1.00 93.38 99 ILE A C 1
ATOM 782 O O . ILE A 1 99 ? -4.970 6.764 18.203 1.00 93.38 99 ILE A O 1
ATOM 786 N N . TRP A 1 100 ? -4.613 8.947 17.824 1.00 93.69 100 TRP A N 1
ATOM 787 C CA . TRP A 1 100 ? -4.239 9.258 19.196 1.00 93.69 100 TRP A CA 1
ATOM 788 C C . TRP A 1 100 ? -5.424 9.069 20.140 1.00 93.69 100 TRP A C 1
ATOM 790 O O . TRP A 1 100 ? -6.541 9.456 19.800 1.00 93.69 100 TRP A O 1
ATOM 800 N N . GLU A 1 101 ? -5.191 8.551 21.343 1.00 94.06 101 GLU A N 1
ATOM 801 C CA . GLU A 1 1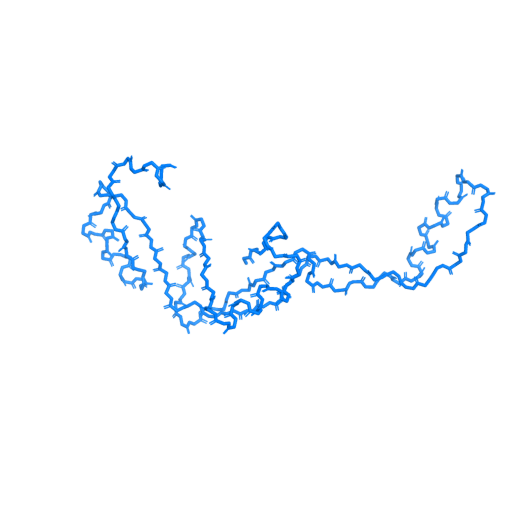01 ? -6.230 8.395 22.374 1.00 94.06 101 GLU A CA 1
ATOM 802 C C . GLU A 1 101 ? -7.059 9.670 22.589 1.00 94.06 101 GLU A C 1
ATOM 804 O O . GLU A 1 101 ? -8.280 9.608 22.696 1.00 94.06 101 GLU A O 1
ATOM 809 N N . SER A 1 102 ? -6.414 10.841 22.573 1.00 92.56 102 SER A N 1
ATOM 810 C CA . SER A 1 102 ? -7.091 12.141 22.712 1.00 92.56 102 SER A CA 1
ATOM 811 C C . SER A 1 102 ? -8.086 12.460 21.586 1.00 92.56 102 SER A C 1
ATOM 813 O O . SER A 1 102 ? -8.986 13.276 21.772 1.00 92.56 102 SER A O 1
ATOM 815 N N . GLN A 1 103 ? -7.935 11.828 20.422 1.00 91.12 103 GLN A N 1
ATOM 816 C CA . GLN A 1 103 ? -8.762 12.017 19.227 1.00 91.12 103 GLN A CA 1
ATOM 817 C C . GLN A 1 103 ? -9.722 10.845 18.979 1.00 91.12 103 GLN A C 1
ATOM 819 O O . GLN A 1 103 ? -10.539 10.914 18.060 1.00 91.12 103 GLN A O 1
ATOM 824 N N . ALA A 1 104 ? -9.638 9.774 19.772 1.00 92.44 104 ALA A N 1
ATOM 825 C CA . ALA A 1 104 ? -10.449 8.568 19.636 1.00 92.44 104 ALA A CA 1
ATOM 826 C C . ALA A 1 104 ? -11.861 8.764 20.221 1.00 92.44 104 ALA A C 1
ATOM 828 O O . ALA A 1 104 ? -12.299 8.033 21.108 1.00 92.44 104 ALA A O 1
ATOM 829 N N . THR A 1 105 ? -12.584 9.776 19.735 1.00 94.62 105 THR A N 1
ATOM 830 C CA . THR A 1 105 ? -13.983 9.995 20.113 1.00 94.62 105 THR A CA 1
ATOM 831 C C . THR A 1 105 ? -14.888 8.947 19.453 1.00 94.62 105 THR A C 1
ATOM 833 O O . THR A 1 105 ? -14.614 8.533 18.322 1.00 94.62 105 THR A O 1
ATOM 836 N N . PRO A 1 106 ? -16.000 8.537 20.098 1.00 94.62 106 PRO A N 1
ATOM 837 C CA . PRO A 1 106 ? -16.935 7.571 19.514 1.00 94.62 106 PRO A CA 1
ATOM 838 C C . PRO A 1 106 ? -17.424 7.964 18.112 1.00 94.62 106 PRO A C 1
ATOM 840 O O . PRO A 1 106 ? -17.516 7.117 17.228 1.00 94.62 106 PRO A O 1
ATOM 843 N N . GLU A 1 107 ? -17.661 9.259 17.885 1.00 94.38 107 GLU A N 1
ATOM 844 C CA . GLU A 1 107 ? -18.112 9.797 16.596 1.00 94.38 107 GLU A CA 1
ATOM 845 C C . GLU A 1 107 ? -17.079 9.604 15.474 1.00 94.38 107 GLU A C 1
ATOM 847 O O . GLU A 1 107 ? -17.425 9.214 14.355 1.00 94.38 107 GLU A O 1
ATOM 852 N N . GLU A 1 108 ? -15.796 9.858 15.750 1.00 92.12 108 GLU A N 1
ATOM 853 C CA . GLU A 1 108 ? -14.738 9.678 14.752 1.00 92.12 108 GLU A CA 1
ATOM 854 C C . GLU A 1 108 ? -14.458 8.195 14.481 1.00 92.12 108 GLU A C 1
ATOM 856 O O . GLU A 1 108 ? -14.200 7.827 13.331 1.00 92.12 108 GLU A O 1
ATOM 861 N N . LEU A 1 109 ? -14.567 7.330 15.495 1.00 94.12 109 LEU A N 1
ATOM 862 C CA . LEU A 1 109 ? -14.446 5.882 15.312 1.00 94.12 109 LEU A CA 1
ATOM 863 C C . LEU A 1 109 ? -15.578 5.345 14.426 1.00 94.12 109 LEU A C 1
ATOM 865 O O . LEU A 1 109 ? -15.305 4.692 13.418 1.00 94.12 109 LEU A O 1
ATOM 869 N N . GLU A 1 110 ? -16.829 5.714 14.713 1.00 94.81 110 GLU A N 1
ATOM 870 C CA . GLU A 1 110 ? -17.992 5.287 13.926 1.00 94.81 110 GLU A CA 1
ATOM 871 C C . GLU A 1 110 ? -17.886 5.746 12.458 1.00 94.81 110 GLU A C 1
ATOM 873 O O . GLU A 1 110 ? -18.199 5.011 11.518 1.00 94.81 110 GLU A O 1
ATOM 878 N N . LYS A 1 111 ? -17.389 6.965 12.226 1.00 92.75 111 LYS A N 1
ATOM 879 C CA . LYS A 1 111 ? -17.155 7.512 10.881 1.00 92.75 111 LYS A CA 1
ATOM 880 C C . LYS A 1 111 ? -16.101 6.733 10.092 1.00 92.75 111 LYS A C 1
ATOM 882 O O . LYS A 1 111 ? -16.202 6.643 8.864 1.00 92.75 111 LYS A O 1
ATOM 887 N N . LEU A 1 112 ? -15.078 6.203 10.756 1.00 92.69 112 LEU A N 1
ATOM 888 C CA . LEU A 1 112 ? -14.056 5.373 10.117 1.00 92.69 112 LEU A CA 1
ATOM 889 C C . LEU A 1 112 ? -14.584 3.971 9.827 1.00 92.69 112 LEU A C 1
ATOM 891 O O . LEU A 1 112 ? -14.410 3.486 8.708 1.00 92.69 112 LEU A O 1
ATOM 895 N N . GLU A 1 113 ? -15.311 3.379 10.770 1.00 91.81 113 GLU A N 1
ATOM 896 C CA . GLU A 1 113 ? -15.951 2.075 10.600 1.00 91.81 113 GLU A CA 1
ATOM 897 C C . GLU A 1 113 ? -16.962 2.078 9.448 1.00 91.81 113 GLU A C 1
ATOM 899 O O . GLU A 1 113 ? -16.915 1.196 8.590 1.00 91.81 113 GLU A O 1
ATOM 904 N N . LYS A 1 114 ? -17.793 3.126 9.330 1.00 92.19 114 LYS A N 1
ATOM 905 C CA . LYS A 1 114 ? -18.719 3.319 8.193 1.00 92.19 114 LYS A CA 1
ATOM 906 C C . LYS A 1 114 ? -18.015 3.350 6.834 1.00 92.19 114 LYS A C 1
ATOM 908 O O . LYS A 1 114 ? -18.629 3.052 5.813 1.00 92.19 114 LYS A O 1
ATOM 913 N N . ARG A 1 115 ? -16.729 3.708 6.803 1.00 90.25 115 ARG A N 1
ATOM 914 C CA . ARG A 1 115 ? -15.885 3.715 5.597 1.00 90.25 115 ARG A CA 1
ATOM 915 C C . ARG A 1 115 ? -15.069 2.427 5.425 1.00 90.25 115 ARG A C 1
ATOM 917 O O . ARG A 1 115 ? -14.269 2.347 4.496 1.00 90.25 115 ARG A O 1
ATOM 924 N N . GLY A 1 116 ? -15.230 1.445 6.314 1.00 91.19 116 GLY A N 1
ATOM 925 C CA . GLY A 1 116 ? -14.455 0.203 6.333 1.00 91.19 116 GLY A CA 1
ATOM 926 C C . GLY A 1 116 ? -13.004 0.379 6.794 1.00 91.19 116 GLY A C 1
ATOM 927 O O . GLY A 1 116 ? -12.168 -0.482 6.530 1.00 91.19 116 GLY A O 1
ATOM 928 N N . ILE A 1 117 ? -12.676 1.497 7.445 1.00 93.44 117 ILE A N 1
ATOM 929 C CA . ILE A 1 117 ? -11.329 1.786 7.942 1.00 93.44 117 ILE A CA 1
ATOM 930 C C . ILE A 1 117 ? -11.237 1.299 9.386 1.00 93.44 117 ILE A C 1
ATOM 932 O O . ILE A 1 117 ? -12.041 1.707 10.217 1.00 93.44 117 ILE A O 1
ATOM 936 N N . SER A 1 118 ? -10.240 0.468 9.697 1.00 95.00 118 SER A N 1
ATOM 937 C CA . SER A 1 118 ? -9.986 0.017 11.069 1.00 95.00 118 SER A CA 1
ATOM 938 C C . SER A 1 118 ? -9.209 1.091 11.847 1.00 95.00 118 SER A C 1
ATOM 940 O O . SER A 1 118 ? -8.060 1.369 11.488 1.00 95.00 118 SER A O 1
ATOM 942 N N . PRO A 1 119 ? -9.785 1.710 12.891 1.00 95.19 119 PRO A N 1
ATOM 943 C CA . PRO A 1 119 ? -9.036 2.601 13.766 1.00 95.19 119 PRO A CA 1
ATOM 944 C C . PRO A 1 119 ? -8.097 1.792 14.672 1.00 95.19 119 PRO A C 1
ATOM 946 O O . PRO A 1 119 ? -8.493 0.773 15.231 1.00 95.19 119 PRO A O 1
ATOM 949 N N . ILE A 1 120 ? -6.857 2.252 14.823 1.00 94.94 120 ILE A N 1
ATOM 950 C CA . ILE A 1 120 ? -5.868 1.700 15.753 1.00 94.94 120 ILE A CA 1
ATOM 951 C C . ILE A 1 120 ? -5.513 2.808 16.737 1.00 94.94 120 ILE A C 1
ATOM 953 O O . ILE A 1 120 ? -4.937 3.824 16.347 1.00 94.94 120 ILE A O 1
ATOM 957 N N . ILE A 1 121 ? -5.911 2.631 17.993 1.00 94.56 121 ILE A N 1
ATOM 958 C CA . ILE A 1 121 ? -5.705 3.635 19.035 1.00 94.56 121 ILE A CA 1
ATOM 959 C C . ILE A 1 121 ? -4.264 3.531 19.532 1.00 94.56 121 ILE A C 1
ATOM 961 O O . ILE A 1 121 ? -3.810 2.438 19.869 1.00 94.56 121 ILE A O 1
ATOM 965 N N . ILE A 1 122 ? -3.561 4.661 19.560 1.00 93.62 122 ILE A N 1
ATOM 966 C CA . ILE A 1 122 ? -2.183 4.764 20.045 1.00 93.62 122 ILE A CA 1
ATOM 967 C C . ILE A 1 122 ? -2.087 5.764 21.210 1.00 93.62 122 ILE A C 1
ATOM 969 O O . ILE A 1 122 ? -2.784 6.790 21.180 1.00 93.62 122 ILE A O 1
ATOM 973 N N . PRO A 1 123 ? -1.239 5.497 22.226 1.00 93.38 123 PRO A N 1
ATOM 974 C CA . PRO A 1 123 ? -1.061 6.389 23.371 1.00 93.38 123 PRO A CA 1
ATOM 975 C C . PRO A 1 123 ? -0.624 7.783 22.941 1.00 93.38 123 PRO A C 1
ATOM 977 O O . PRO A 1 123 ? 0.177 7.927 22.022 1.00 93.38 123 PRO A O 1
ATOM 980 N N . ASN A 1 124 ? -1.107 8.828 23.611 1.00 90.50 124 ASN A N 1
ATOM 981 C CA . ASN A 1 124 ? -0.662 10.188 23.296 1.00 90.50 124 ASN A CA 1
ATOM 982 C C . ASN A 1 124 ? 0.848 10.350 23.561 1.00 90.50 124 ASN A C 1
ATOM 984 O O . ASN A 1 124 ? 1.315 10.064 24.661 1.00 90.50 124 ASN A O 1
ATOM 988 N N . GLY A 1 125 ? 1.591 10.874 22.582 1.00 85.12 125 GLY A N 1
ATOM 989 C CA . GLY A 1 125 ? 3.025 11.156 22.736 1.00 85.12 125 GLY A CA 1
ATOM 990 C C . GLY A 1 125 ? 3.948 9.951 22.526 1.00 85.12 125 GLY A C 1
ATOM 991 O O . GLY A 1 125 ? 5.094 9.994 22.967 1.00 85.12 125 GLY A O 1
ATOM 992 N N . ASP A 1 126 ? 3.468 8.895 21.865 1.00 86.25 126 ASP A N 1
ATOM 993 C CA . ASP A 1 126 ? 4.302 7.776 21.419 1.00 86.25 126 ASP A CA 1
ATOM 994 C C . ASP A 1 126 ? 5.438 8.266 20.502 1.00 86.25 126 ASP A C 1
ATOM 996 O O . ASP A 1 126 ? 5.191 8.848 19.444 1.00 86.25 126 ASP A O 1
ATOM 1000 N N . ALA A 1 127 ? 6.686 8.024 20.913 1.00 81.38 127 ALA A N 1
ATOM 1001 C CA . ALA A 1 127 ? 7.885 8.473 20.212 1.00 81.38 127 ALA A CA 1
ATOM 1002 C C . ALA A 1 127 ? 8.053 7.826 18.827 1.00 81.38 127 ALA A C 1
ATOM 1004 O O . ALA A 1 127 ? 8.650 8.439 17.943 1.00 81.38 127 ALA A O 1
ATOM 1005 N N . ASP A 1 128 ? 7.499 6.629 18.615 1.00 80.25 128 ASP A N 1
ATOM 1006 C CA . ASP A 1 128 ? 7.579 5.923 17.331 1.00 80.25 128 ASP A CA 1
ATOM 1007 C C . ASP A 1 128 ? 6.584 6.480 16.299 1.00 80.25 128 ASP A C 1
ATOM 1009 O O . ASP A 1 128 ? 6.652 6.177 15.096 1.00 80.25 128 ASP A O 1
ATOM 1013 N N . HIS A 1 129 ? 5.633 7.295 16.758 1.00 75.81 129 HIS A N 1
ATOM 1014 C CA . HIS A 1 129 ? 4.527 7.821 15.962 1.00 75.81 129 HIS A CA 1
ATOM 1015 C C . HIS A 1 129 ? 4.370 9.349 16.045 1.00 75.81 129 HIS A C 1
ATOM 1017 O O . HIS A 1 129 ? 3.427 9.875 15.447 1.00 75.81 129 HIS A O 1
ATOM 1023 N N . ALA A 1 130 ? 5.286 10.032 16.742 1.00 61.16 130 ALA A N 1
ATOM 1024 C CA . ALA A 1 130 ? 5.359 11.487 16.894 1.00 61.16 130 ALA A CA 1
ATOM 1025 C C . ALA A 1 130 ? 5.764 12.228 15.607 1.00 61.16 130 ALA A C 1
ATOM 1027 O O . ALA A 1 130 ? 6.533 11.672 14.786 1.00 61.16 130 ALA A O 1
#

Sequence (130 aa):
MSVGEKYYKTPQDFVKEALAMGISKRIPFIPKGLELGRTIVYLAHPRACEVKEPAVLQQAMAIVEEAQTNQPRLLETDKVEKKLGIFCAFIPKRVEKLIWESQATPEELEKLEKRGISPIIIPNGDADHA

Radius of gyration: 23.48 Å; chains: 1; bounding box: 54×37×59 Å

Secondary structure (DSSP, 8-state):
-B--TTT-SSHHHHHHHHHHH------SS--TT--TTT--EEEEEEEEEEEEEPHHHHHHHHHHHHTT-------PPPEEEEEEEEEEEE----EEEEEEGGG--HHHHHHHHTTTEEEEEE-TT-TTT-

pLDDT: mean 85.35, std 14.56, range [49.25, 96.94]